Protein AF-A0A8E7ND12-F1 (afdb_monomer)

InterPro domains:
  IPR010489 Effector protein NleG [PF06416] (26-126)
  IPR038436 Effector protein NleG superfamily [G3DSA:3.30.40.80] (27-126)

Solvent-accessible surface area (backbone atoms only — not comparable to full-atom values): 7872 Å² total; per-residue (Å²): 133,85,82,86,83,82,87,83,91,78,91,74,93,74,81,82,80,80,82,84,81,69,81,73,89,44,76,74,65,46,44,57,57,48,48,62,71,27,39,44,77,54,55,89,82,78,55,101,64,63,68,79,72,43,36,6,86,84,79,72,40,68,35,61,45,24,27,40,30,32,55,36,83,86,48,57,40,38,43,39,31,31,44,68,64,51,44,51,40,54,75,72,67,51,52,34,90,81,60,64,41,78,76,49,70,86,23,59,37,42,68,92,48,48,42,78,37,80,91,74,76,40,36,25,56,120

Mean predicted aligned error: 11.16 Å

Organism: NCBI:txid46626

Foldseek 3Di:
DDDDDDDDDDDDDDDDDDPPPDDPPDQLVCQLVLLVVQKDADDVPPAPADLCQQQAPQVRHRARIWWWFALDLPHQFTGIHHSVRVSVCSVVQFARPRPRHRDGSSRTHHPVQWHQDPVVRTIGGD

Sequence (126 aa):
MPAPPASLTFSESQNARYHFNTQPANIRDLLPVRINFCSFQVEAGSFACSEEHLTCPITLDIPTNGVFVKVSSQSDICCLFDKEAFLNLVCQGLEHPLSREPICMGMIVRKSECFFNTERDKFTLK

Nearest PDB structures (foldseek):
  5vgc-assembly1_A  TM=9.736E-01  e=2.622E-13  Enterobacteria phage YYZ-2008
  5vgc-assembly1_B  TM=8.798E-01  e=1.347E-12  Enterobacteria phage YYZ-2008
  2kky-assembly1_A  TM=9.395E-01  e=1.516E-11  Escherichia coli O157:H7
  2kkx-assembly1_A  TM=9.189E-01  e=4.321E-11  Escherichia coli O157:H7

Secondary structure (DSSP, 8-state):
-PPP---------------------SHHHHHHHHHHHH-EE--TTSSSS-GGGG--TTTSS--SEEEEEESSSS-SEEEEEEHHHHHHHHHTTPPPTTT-PPP-GGGEE-GGGEEEETTTTEEEE-

Structure (mmCIF, N/CA/C/O backbone):
data_AF-A0A8E7ND12-F1
#
_entry.id   AF-A0A8E7ND12-F1
#
loop_
_atom_site.group_PDB
_atom_site.id
_atom_site.type_symbol
_atom_site.label_atom_id
_atom_site.label_alt_id
_atom_site.label_comp_id
_atom_site.label_asym_id
_atom_site.label_entity_id
_atom_site.label_seq_id
_atom_site.pdbx_PDB_ins_code
_atom_site.Cartn_x
_atom_site.Cartn_y
_atom_site.Cartn_z
_atom_site.occupancy
_atom_site.B_iso_or_equiv
_atom_site.auth_seq_id
_atom_site.auth_comp_id
_atom_site.auth_asym_id
_atom_site.auth_atom_id
_atom_site.pdbx_PDB_model_num
ATOM 1 N N . MET A 1 1 ? -27.976 49.734 44.064 1.00 44.94 1 MET A N 1
ATOM 2 C CA . MET A 1 1 ? -27.411 48.679 43.194 1.00 44.94 1 MET A CA 1
ATOM 3 C C . MET A 1 1 ? -27.593 49.133 41.754 1.00 44.94 1 MET A C 1
ATOM 5 O O . MET A 1 1 ? -28.681 49.609 41.448 1.00 44.94 1 MET A O 1
ATOM 9 N N . PRO A 1 2 ? -26.532 49.132 40.936 1.00 39.41 2 PRO A N 1
ATOM 10 C CA . PRO A 1 2 ? -26.525 49.785 39.631 1.00 39.41 2 PRO A CA 1
ATOM 11 C C . PRO A 1 2 ? -27.332 48.999 38.591 1.00 39.41 2 PRO A C 1
ATOM 13 O O . PRO A 1 2 ? -27.342 47.769 38.596 1.00 39.41 2 PRO A O 1
ATOM 16 N N . ALA A 1 3 ? -27.995 49.736 37.703 1.00 50.53 3 ALA A N 1
ATOM 17 C CA . ALA A 1 3 ? -28.593 49.212 36.482 1.00 50.53 3 ALA A CA 1
ATOM 18 C C . ALA A 1 3 ? -27.495 48.808 35.477 1.00 50.53 3 ALA A C 1
ATOM 20 O O . ALA A 1 3 ? -26.491 49.518 35.381 1.00 50.53 3 ALA A O 1
ATOM 21 N N . PRO A 1 4 ? -27.671 47.736 34.690 1.00 56.06 4 PRO A N 1
ATOM 22 C CA . PRO A 1 4 ? -26.866 47.522 33.496 1.00 56.06 4 PRO A CA 1
ATOM 23 C C . PRO A 1 4 ? -27.427 48.336 32.306 1.00 56.06 4 PRO A C 1
ATOM 25 O O . PRO A 1 4 ? -28.64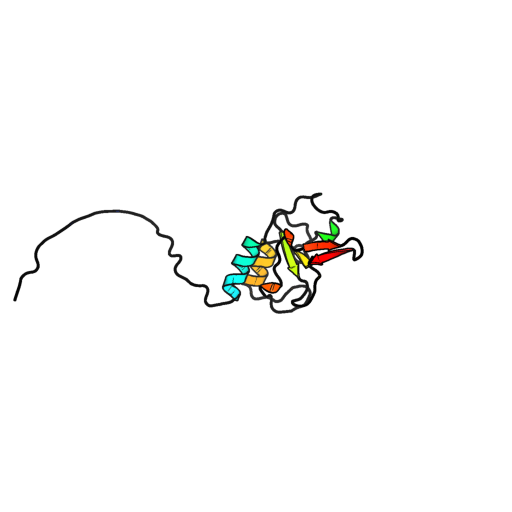1 48.324 32.079 1.00 56.06 4 PRO A O 1
ATOM 28 N N . PRO A 1 5 ? -26.573 49.058 31.556 1.00 44.25 5 PRO A N 1
ATOM 29 C CA . PRO A 1 5 ? -26.954 49.799 30.359 1.00 44.25 5 PRO A CA 1
ATOM 30 C C . PRO A 1 5 ? -26.934 48.934 29.083 1.00 44.25 5 PRO A C 1
ATOM 32 O O . PRO A 1 5 ? -26.570 47.761 29.086 1.00 44.25 5 PRO A O 1
ATOM 35 N N . ALA A 1 6 ? -27.393 49.572 28.009 1.00 42.41 6 ALA A N 1
ATOM 36 C CA . ALA A 1 6 ? -27.967 49.046 26.779 1.00 42.41 6 ALA A CA 1
ATOM 37 C C . ALA A 1 6 ? -27.026 48.348 25.770 1.00 42.41 6 ALA A C 1
ATOM 39 O O . ALA A 1 6 ? -25.853 48.682 25.650 1.00 42.41 6 ALA A O 1
ATOM 40 N N . SER A 1 7 ? -27.660 47.444 25.007 1.00 43.97 7 SER A N 1
ATOM 41 C CA . SER A 1 7 ? -27.585 47.178 23.557 1.00 43.97 7 SER A CA 1
ATOM 42 C C . SER A 1 7 ? -26.246 47.251 22.820 1.00 43.97 7 SER A C 1
ATOM 44 O O . SER A 1 7 ? -25.653 48.314 22.756 1.00 43.97 7 SER A O 1
ATOM 46 N N . LEU A 1 8 ? -25.932 46.203 22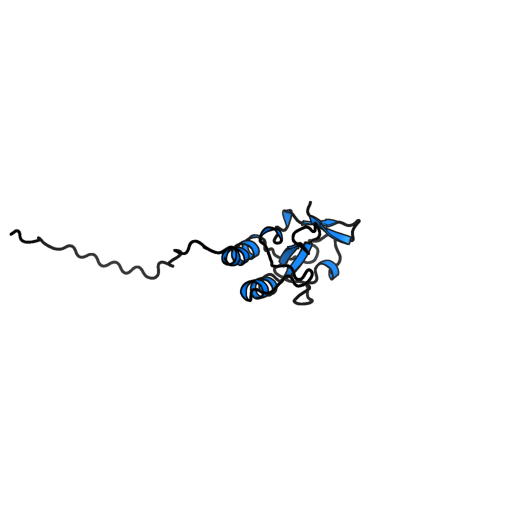.047 1.00 38.44 8 LEU A N 1
ATOM 47 C CA . LEU A 1 8 ? -25.555 46.331 20.631 1.00 38.44 8 LEU A CA 1
ATOM 48 C C . LEU A 1 8 ? -25.869 45.017 19.894 1.00 38.44 8 LEU A C 1
ATOM 50 O O . LEU A 1 8 ? -25.258 43.976 20.114 1.00 38.44 8 LEU A O 1
ATOM 54 N N . THR A 1 9 ? -26.871 45.088 19.025 1.00 43.81 9 THR A N 1
ATOM 55 C CA . THR A 1 9 ? -27.137 44.155 17.929 1.00 43.81 9 THR A CA 1
ATOM 56 C C . THR A 1 9 ? -25.927 44.056 17.002 1.00 43.81 9 THR A C 1
ATOM 58 O O . THR A 1 9 ? -25.471 45.083 16.501 1.00 43.81 9 THR A O 1
ATOM 61 N N . PHE A 1 10 ? -25.495 42.841 16.667 1.00 34.41 10 PHE A N 1
ATOM 62 C CA . PHE A 1 10 ? -24.948 42.577 15.339 1.00 34.41 10 PHE A CA 1
ATOM 63 C C . PHE A 1 10 ? -25.299 41.155 14.905 1.00 34.41 10 PHE A C 1
ATOM 65 O O . PHE A 1 10 ? -24.868 40.166 15.496 1.00 34.41 10 PHE A O 1
ATOM 72 N N . SER A 1 11 ? -26.149 41.082 13.889 1.00 49.12 11 SER A N 1
ATOM 73 C CA . SER A 1 11 ? -26.433 39.884 13.118 1.00 49.12 11 SER A CA 1
ATOM 74 C C . SER A 1 11 ? -25.208 39.573 12.265 1.00 49.12 11 SER A C 1
ATOM 76 O O . SER A 1 11 ? -24.870 40.377 11.406 1.00 49.12 11 SER A O 1
ATOM 78 N N . GLU A 1 12 ? -24.581 38.413 12.430 1.00 41.75 12 GLU A N 1
ATOM 79 C CA . GLU A 1 12 ? -23.740 37.863 11.366 1.00 41.75 12 GLU A CA 1
ATOM 80 C C . GLU A 1 12 ? -23.876 36.343 11.313 1.00 41.75 12 GLU A C 1
ATOM 82 O O . GLU A 1 12 ? -23.285 35.573 12.069 1.00 41.75 12 GLU A O 1
ATOM 87 N N . SER A 1 13 ? -24.734 35.931 10.389 1.00 50.78 13 SER A N 1
ATOM 88 C CA . SER A 1 13 ? -24.849 34.584 9.866 1.00 50.78 13 SER A CA 1
ATOM 89 C C . SER A 1 13 ? -23.528 34.196 9.199 1.00 50.78 13 SER A C 1
ATOM 91 O O . SER A 1 13 ? -23.300 34.545 8.044 1.00 50.78 13 SER A O 1
ATOM 93 N N . GLN A 1 14 ? -22.661 33.451 9.885 1.00 43.03 14 GLN A N 1
ATOM 94 C CA . GLN A 1 14 ? -21.578 32.722 9.223 1.00 43.03 14 GLN A CA 1
ATOM 95 C C . GLN A 1 14 ? -21.590 31.254 9.638 1.00 43.03 14 GLN A C 1
ATOM 97 O O . GLN A 1 14 ? -21.227 30.845 10.739 1.00 43.03 14 GLN A O 1
ATOM 102 N N . ASN A 1 15 ? -22.107 30.496 8.682 1.00 41.19 15 ASN A N 1
ATOM 103 C CA . ASN A 1 15 ? -22.310 29.068 8.634 1.00 41.19 15 ASN A CA 1
ATOM 104 C C . ASN A 1 15 ? -20.969 28.311 8.752 1.00 41.19 15 ASN A C 1
ATOM 106 O O . ASN A 1 15 ? -19.983 28.693 8.128 1.00 41.19 15 ASN A O 1
ATOM 110 N N . ALA A 1 16 ? -20.979 27.214 9.514 1.00 43.06 16 ALA A N 1
ATOM 111 C CA . ALA A 1 16 ? -20.025 26.101 9.469 1.00 43.06 16 ALA A CA 1
ATOM 112 C C . ALA A 1 16 ? -18.518 26.431 9.592 1.00 43.06 16 ALA A C 1
ATOM 114 O O . ALA A 1 16 ? -17.727 26.218 8.673 1.00 43.06 16 ALA A O 1
ATOM 115 N N . ARG A 1 17 ? -18.079 26.815 10.798 1.00 38.44 17 ARG A N 1
ATOM 116 C CA . ARG A 1 17 ? -16.696 26.547 11.221 1.00 38.44 17 ARG A CA 1
ATOM 117 C C . ARG A 1 17 ? -16.567 25.059 11.530 1.00 38.44 17 ARG A C 1
ATOM 119 O O . ARG A 1 17 ? -17.066 24.590 12.550 1.00 38.44 17 ARG A O 1
ATOM 126 N N . TYR A 1 18 ? -15.896 24.329 10.645 1.00 42.88 18 TYR A N 1
ATOM 127 C CA . TYR A 1 18 ? -15.361 23.005 10.936 1.00 42.88 18 TYR A CA 1
ATOM 128 C C . TYR A 1 18 ? -14.570 23.070 12.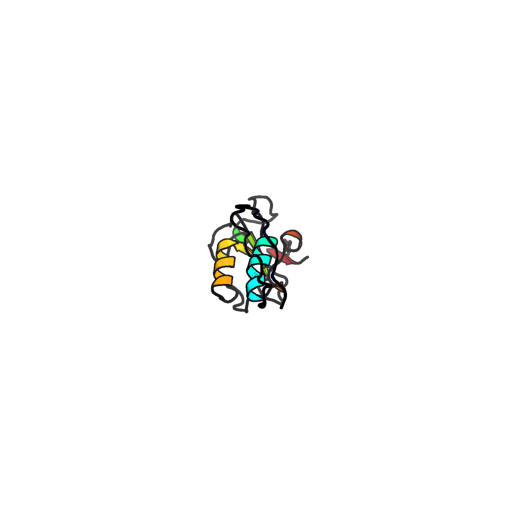249 1.00 42.88 18 TYR A C 1
ATOM 130 O O . TYR A 1 18 ? -13.515 23.699 12.327 1.00 42.88 18 TYR A O 1
ATOM 138 N N . HIS A 1 19 ? -15.116 22.456 13.296 1.00 40.47 19 HIS A N 1
ATOM 139 C CA . HIS A 1 19 ? -14.435 22.240 14.564 1.00 40.47 19 HIS A CA 1
ATOM 140 C C . HIS A 1 19 ? -13.292 21.235 14.343 1.00 40.47 19 HIS A C 1
ATOM 142 O O . HIS A 1 19 ? -13.463 20.035 14.528 1.00 40.47 19 HIS A O 1
ATOM 148 N N . PHE A 1 20 ? -12.107 21.719 13.970 1.00 46.75 20 PHE A N 1
ATOM 149 C CA . PHE A 1 20 ? -10.852 20.970 14.101 1.00 46.75 20 PHE A CA 1
ATOM 150 C C . PHE A 1 20 ? -10.216 21.265 15.465 1.00 46.75 20 PHE A C 1
ATOM 152 O O . PHE A 1 20 ? -9.110 21.782 15.560 1.00 46.75 20 PHE A O 1
ATOM 159 N N . ASN A 1 21 ? -10.926 20.925 16.540 1.00 45.62 21 ASN A N 1
ATOM 160 C CA . ASN A 1 21 ? -10.365 20.911 17.889 1.00 45.62 21 ASN A CA 1
ATOM 161 C C . ASN A 1 21 ? -10.390 19.479 18.417 1.00 45.62 21 ASN A C 1
ATOM 163 O O . ASN A 1 21 ? -11.181 19.136 19.286 1.00 45.62 21 ASN A O 1
ATOM 167 N N . THR A 1 22 ? -9.535 18.619 17.869 1.00 50.81 22 THR A N 1
ATOM 168 C CA . THR A 1 22 ? -9.119 17.395 18.562 1.00 50.81 22 THR A CA 1
ATOM 169 C C . THR A 1 22 ? -7.635 17.198 18.279 1.00 50.81 22 THR A C 1
ATOM 171 O O . THR A 1 22 ? -7.254 16.848 17.166 1.00 50.81 22 THR A O 1
ATOM 174 N N . GLN A 1 23 ? -6.774 17.483 19.260 1.00 51.34 23 GLN A N 1
ATOM 175 C CA . GLN A 1 23 ? -5.415 16.938 19.237 1.00 51.34 23 GLN A CA 1
ATOM 176 C C . GLN A 1 23 ? -5.550 15.408 19.193 1.00 51.34 23 GLN A C 1
ATOM 178 O O . GLN A 1 23 ? -6.250 14.872 20.056 1.00 51.34 23 GLN A O 1
ATOM 183 N N . PRO A 1 24 ? -4.924 14.694 18.240 1.00 49.81 24 PRO A N 1
ATOM 184 C CA . PRO A 1 24 ? -4.942 13.238 18.251 1.00 49.81 24 PRO A CA 1
ATOM 185 C C . PRO A 1 24 ? -4.184 12.765 19.495 1.00 49.81 24 PRO A C 1
ATOM 187 O O . PRO A 1 24 ? -2.959 12.852 19.569 1.00 49.81 24 PRO A O 1
ATOM 190 N N . ALA A 1 25 ? -4.928 12.333 20.511 1.00 55.00 25 ALA A N 1
ATOM 191 C CA . ALA A 1 25 ? -4.381 11.854 21.776 1.00 55.00 25 ALA A CA 1
ATOM 192 C C . ALA A 1 25 ? -3.818 10.424 21.656 1.00 55.00 25 ALA A C 1
ATOM 194 O O . ALA A 1 25 ? -3.179 9.940 22.590 1.00 55.00 25 ALA A O 1
ATOM 195 N N . ASN A 1 26 ? -4.030 9.743 20.519 1.00 63.09 26 ASN A N 1
ATOM 196 C CA . ASN A 1 26 ? -3.604 8.368 20.287 1.00 63.09 26 ASN A CA 1
ATOM 197 C C . ASN A 1 26 ? -2.777 8.223 18.995 1.00 63.09 26 ASN A C 1
ATOM 199 O O . ASN A 1 26 ? -3.121 8.769 17.950 1.00 63.09 26 ASN A O 1
ATOM 203 N N . ILE A 1 27 ? -1.704 7.423 19.043 1.00 65.06 27 ILE A N 1
ATOM 204 C CA . ILE A 1 27 ? -0.838 7.118 17.885 1.00 65.06 27 ILE A CA 1
ATOM 205 C C . ILE A 1 27 ? -1.653 6.534 16.717 1.00 65.06 27 ILE A C 1
ATOM 207 O O . ILE A 1 27 ? -1.314 6.764 15.555 1.00 65.06 27 ILE A O 1
ATOM 211 N N . ARG A 1 28 ? -2.753 5.824 17.009 1.00 67.69 28 ARG A N 1
ATOM 212 C CA . ARG A 1 28 ? -3.651 5.262 15.990 1.00 67.69 28 ARG A CA 1
ATOM 213 C C . ARG A 1 28 ? -4.366 6.323 15.156 1.00 67.69 28 ARG A C 1
ATOM 215 O O . ARG A 1 28 ? -4.553 6.097 13.967 1.00 67.69 28 ARG A O 1
ATOM 222 N N . ASP A 1 29 ? -4.654 7.492 15.722 1.00 77.69 29 ASP A N 1
ATOM 223 C CA . ASP A 1 29 ? -5.284 8.601 14.989 1.00 77.69 29 ASP A CA 1
ATOM 224 C C . ASP A 1 29 ? -4.305 9.273 14.012 1.00 77.69 29 ASP A C 1
ATOM 226 O O . ASP A 1 29 ? -4.706 9.949 13.064 1.00 77.69 29 ASP A O 1
ATOM 230 N N . LEU A 1 30 ? -2.999 9.071 14.216 1.00 89.00 30 LEU A N 1
ATOM 231 C CA . LEU A 1 30 ? -1.948 9.669 13.399 1.00 89.00 30 LEU A CA 1
ATOM 232 C C . LEU A 1 30 ? -1.539 8.787 12.207 1.00 89.00 30 LEU A C 1
ATOM 234 O O . LEU A 1 30 ? -1.014 9.303 11.216 1.00 89.00 30 LEU A O 1
ATOM 238 N N . LEU A 1 31 ? -1.807 7.477 12.259 1.00 91.31 31 LEU A N 1
ATOM 239 C CA . LEU A 1 31 ? -1.503 6.562 11.153 1.00 91.31 31 LEU A CA 1
ATOM 240 C C . LEU A 1 31 ? -2.250 6.943 9.860 1.00 91.31 31 LEU A C 1
ATOM 242 O O . LEU A 1 31 ? -1.581 7.064 8.833 1.00 91.31 31 LEU A O 1
ATOM 246 N N . PRO A 1 32 ? -3.571 7.230 9.864 1.00 92.56 32 PRO A N 1
ATOM 247 C CA . PRO A 1 32 ? -4.267 7.679 8.658 1.00 92.56 32 PRO A CA 1
ATOM 248 C C . PRO A 1 32 ? -3.696 8.976 8.080 1.00 92.56 32 PRO A C 1
ATOM 250 O O . PRO A 1 32 ? -3.558 9.116 6.864 1.00 92.56 32 PRO A O 1
ATOM 253 N N . VAL A 1 33 ? -3.314 9.924 8.943 1.00 92.75 33 VAL A N 1
ATOM 254 C CA . VAL A 1 33 ? -2.685 11.188 8.527 1.00 92.75 33 VAL A CA 1
ATOM 255 C C . VAL A 1 33 ? -1.354 10.912 7.830 1.00 92.75 33 VAL A C 1
ATOM 257 O O . VAL A 1 33 ? -1.082 11.460 6.762 1.00 92.75 33 VAL A O 1
ATOM 260 N N . ARG A 1 34 ? -0.539 10.015 8.393 1.00 94.00 34 ARG A N 1
ATOM 261 C CA . ARG A 1 34 ? 0.738 9.607 7.803 1.00 94.00 34 ARG A CA 1
ATOM 262 C C . ARG A 1 34 ? 0.569 8.890 6.476 1.00 94.00 34 ARG A C 1
ATOM 264 O O . ARG A 1 34 ? 1.320 9.190 5.557 1.00 94.00 34 ARG A O 1
ATOM 271 N N . ILE A 1 35 ? -0.395 7.978 6.367 1.00 94.62 35 ILE A N 1
ATOM 272 C CA . ILE A 1 35 ? -0.672 7.257 5.120 1.00 94.62 35 ILE A CA 1
ATOM 273 C C . ILE A 1 35 ? -1.060 8.247 4.028 1.00 94.62 35 ILE A C 1
ATOM 275 O O . ILE A 1 35 ? -0.454 8.231 2.963 1.00 94.62 35 ILE A O 1
ATOM 279 N N . ASN A 1 36 ? -1.985 9.168 4.310 1.00 93.88 36 ASN A N 1
ATOM 280 C CA . ASN A 1 36 ? -2.370 10.206 3.353 1.00 93.88 36 ASN A CA 1
ATOM 281 C C . ASN A 1 36 ? -1.168 11.054 2.916 1.00 93.88 36 ASN A C 1
ATOM 283 O O . ASN A 1 36 ? -0.982 11.305 1.730 1.00 93.88 36 ASN A O 1
ATOM 287 N N . PHE A 1 37 ? -0.314 11.442 3.859 1.00 93.56 37 PHE A N 1
ATOM 288 C CA . PHE A 1 37 ? 0.862 12.260 3.580 1.00 93.56 37 PHE A CA 1
ATOM 289 C C . PHE A 1 37 ? 1.993 11.526 2.835 1.00 93.56 37 PHE A C 1
ATOM 291 O O . PHE A 1 37 ? 2.770 12.156 2.119 1.00 93.56 37 PHE A O 1
ATOM 298 N N . CYS A 1 38 ? 2.111 10.209 3.016 1.00 95.19 38 CYS A N 1
ATOM 299 C CA . CYS A 1 38 ? 3.104 9.366 2.344 1.00 95.19 38 CYS A CA 1
ATOM 300 C C . CYS A 1 38 ? 2.585 8.729 1.048 1.00 95.19 38 CYS A C 1
ATOM 302 O O 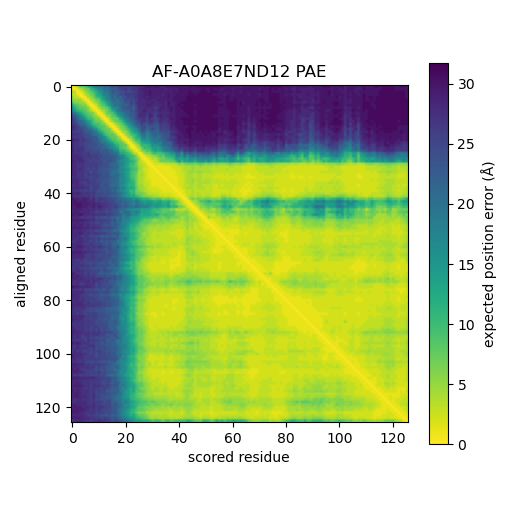. CYS A 1 38 ? 3.390 8.165 0.307 1.00 95.19 38 CYS A O 1
ATOM 304 N N . SER A 1 39 ? 1.278 8.804 0.783 1.00 95.19 39 SER A N 1
ATOM 305 C CA . SER A 1 39 ? 0.666 8.256 -0.425 1.00 95.19 39 SER A CA 1
ATOM 306 C C . SER A 1 39 ? 1.066 9.029 -1.682 1.00 95.19 39 SER A C 1
ATOM 308 O O . SER A 1 39 ? 1.394 10.216 -1.630 1.00 95.19 39 SER A O 1
ATOM 310 N N . PHE A 1 40 ? 1.065 8.341 -2.819 1.00 94.38 40 PHE A N 1
ATOM 311 C CA . PHE A 1 40 ? 1.450 8.894 -4.112 1.00 94.38 40 PHE A CA 1
ATOM 312 C C . PHE A 1 40 ? 0.741 8.158 -5.257 1.00 94.38 40 PHE A C 1
ATOM 314 O O . PHE A 1 40 ? 0.333 7.007 -5.102 1.00 94.38 40 PHE A O 1
ATOM 321 N N . GLN A 1 41 ? 0.635 8.802 -6.422 1.00 93.44 41 GLN A N 1
ATOM 322 C CA . GLN A 1 41 ? 0.131 8.148 -7.634 1.00 93.44 41 GLN A CA 1
ATOM 323 C C . GLN A 1 41 ? 1.172 7.186 -8.213 1.00 93.44 41 GLN A C 1
ATOM 325 O O . GLN A 1 41 ? 2.348 7.536 -8.385 1.00 93.44 41 GLN A O 1
ATOM 330 N N . VAL A 1 42 ? 0.732 5.962 -8.484 1.00 90.06 42 VAL A N 1
ATOM 331 C CA . VAL A 1 42 ? 1.539 4.899 -9.080 1.00 90.06 42 VAL A CA 1
ATOM 332 C C . VAL A 1 42 ? 1.346 4.975 -10.587 1.00 90.06 42 VAL A C 1
ATOM 334 O O . VAL A 1 42 ? 0.358 4.503 -11.137 1.00 90.06 42 VAL A O 1
ATOM 337 N N . GLU A 1 43 ? 2.303 5.601 -11.256 1.00 81.81 43 GLU A N 1
ATOM 338 C CA . GLU A 1 43 ? 2.326 5.674 -12.714 1.00 81.81 43 GLU A CA 1
ATOM 339 C C . GLU A 1 43 ? 3.011 4.421 -13.269 1.00 81.81 43 GLU A C 1
ATOM 341 O O . GLU A 1 43 ? 4.180 4.154 -12.954 1.00 81.81 43 GLU A O 1
ATOM 346 N N . ALA A 1 44 ? 2.298 3.659 -14.101 1.00 66.00 44 ALA A N 1
ATOM 347 C CA . ALA A 1 44 ? 2.870 2.523 -14.816 1.00 66.00 44 ALA A CA 1
ATOM 348 C C . ALA A 1 44 ? 4.075 2.999 -15.652 1.00 66.00 44 ALA A C 1
ATOM 350 O O . ALA A 1 44 ? 3.985 3.966 -16.407 1.00 66.00 44 ALA A O 1
ATOM 351 N N . GLY A 1 45 ? 5.237 2.367 -15.465 1.00 69.00 45 GLY A N 1
ATOM 352 C CA . GLY A 1 45 ? 6.494 2.762 -16.116 1.00 69.00 45 GLY A CA 1
ATOM 353 C C . GLY A 1 45 ? 7.312 3.849 -15.399 1.00 69.00 45 GLY A C 1
ATOM 354 O O . GLY A 1 45 ? 8.432 4.128 -15.818 1.00 69.00 45 GLY A O 1
ATOM 355 N N . SER A 1 46 ? 6.830 4.428 -14.289 1.00 75.81 46 SER A N 1
ATOM 356 C CA . SER A 1 46 ? 7.656 5.310 -13.437 1.00 75.81 46 SER A CA 1
ATOM 357 C C . SER A 1 46 ? 8.640 4.537 -12.549 1.00 75.81 46 SER A C 1
ATOM 359 O O . SER A 1 46 ? 9.489 5.156 -11.900 1.00 75.81 46 SER A O 1
ATOM 361 N N . PHE A 1 47 ? 8.511 3.214 -12.470 1.00 80.19 47 PHE A N 1
ATOM 362 C CA . PHE A 1 47 ? 9.354 2.348 -11.654 1.00 80.19 47 PHE A CA 1
ATOM 363 C C . PHE A 1 47 ? 10.287 1.526 -12.539 1.00 80.19 47 PHE A C 1
ATOM 365 O O . PHE A 1 47 ? 9.904 1.079 -13.613 1.00 80.19 47 PHE A O 1
ATOM 372 N N . ALA A 1 48 ? 11.512 1.303 -12.066 1.00 80.25 48 ALA A N 1
ATOM 373 C CA . ALA A 1 48 ? 12.522 0.503 -12.760 1.00 80.25 48 ALA A CA 1
ATOM 374 C C . ALA A 1 48 ? 12.316 -1.020 -12.588 1.00 80.25 48 ALA A C 1
ATOM 376 O O . ALA A 1 48 ? 13.277 -1.778 -12.688 1.00 80.25 48 ALA A O 1
ATOM 377 N N . CYS A 1 49 ? 11.097 -1.464 -12.268 1.00 83.44 49 CYS A N 1
ATOM 378 C CA . CYS A 1 49 ? 10.771 -2.850 -11.942 1.00 83.44 49 CYS A CA 1
ATOM 379 C C . CYS A 1 49 ? 9.533 -3.349 -12.691 1.00 83.44 49 CYS A C 1
ATOM 381 O O . CYS A 1 49 ? 8.729 -2.556 -13.185 1.00 83.44 49 CYS A O 1
ATOM 383 N N . SER A 1 50 ? 9.389 -4.674 -12.744 1.00 86.19 50 SER A N 1
ATOM 384 C CA . SER A 1 50 ? 8.205 -5.356 -13.265 1.00 86.19 50 SER A CA 1
ATOM 385 C C . SER A 1 50 ? 6.957 -5.055 -12.430 1.00 86.19 50 SER A C 1
ATOM 387 O O . SER A 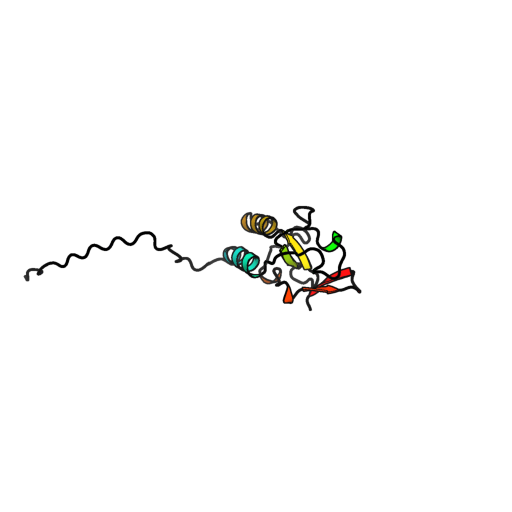1 50 ? 7.023 -4.835 -11.218 1.00 86.19 50 SER A O 1
ATOM 389 N N . GLU A 1 51 ? 5.797 -5.128 -13.077 1.00 85.44 51 GLU A N 1
ATOM 390 C CA . GLU A 1 51 ? 4.480 -4.906 -12.466 1.00 85.44 51 GLU A CA 1
ATOM 391 C C . GLU A 1 51 ? 4.179 -5.840 -11.280 1.00 85.44 51 GLU A C 1
ATOM 393 O O . GLU A 1 51 ? 3.499 -5.451 -10.328 1.00 85.44 51 GLU A O 1
ATOM 398 N N . GLU A 1 52 ? 4.761 -7.041 -11.269 1.00 86.38 52 GLU A N 1
ATOM 399 C CA . GLU A 1 52 ? 4.640 -7.997 -10.161 1.00 86.38 52 GLU A CA 1
ATOM 400 C C . GLU A 1 52 ? 5.129 -7.424 -8.818 1.00 86.38 52 GLU A C 1
ATOM 402 O O . GLU A 1 52 ? 4.540 -7.700 -7.773 1.00 86.38 52 GLU A O 1
ATOM 407 N N . HIS A 1 53 ? 6.140 -6.546 -8.826 1.00 87.44 53 HIS A N 1
ATOM 408 C CA . HIS A 1 53 ? 6.647 -5.899 -7.610 1.00 87.44 53 HIS A CA 1
ATOM 409 C C . HIS A 1 53 ? 5.787 -4.713 -7.155 1.00 87.44 53 HIS A C 1
ATOM 411 O O . HIS A 1 53 ? 5.956 -4.224 -6.035 1.00 87.44 53 HIS A O 1
ATOM 417 N N . LEU A 1 54 ? 4.889 -4.235 -8.019 1.00 90.31 54 LEU A N 1
ATOM 418 C CA . LEU A 1 54 ? 3.944 -3.152 -7.743 1.00 90.31 54 LEU A CA 1
ATOM 419 C C . LEU A 1 54 ? 2.568 -3.680 -7.313 1.00 90.31 54 LEU A C 1
ATOM 421 O O . LEU A 1 54 ? 1.685 -2.894 -6.974 1.00 90.31 54 LEU A O 1
ATOM 425 N N . THR A 1 55 ? 2.377 -4.998 -7.305 1.00 92.56 55 THR A N 1
ATOM 426 C CA . THR A 1 55 ? 1.104 -5.612 -6.927 1.00 92.56 55 THR A CA 1
ATOM 427 C C . THR A 1 55 ? 0.870 -5.461 -5.425 1.00 92.56 55 THR A C 1
ATOM 429 O O . THR A 1 55 ? 1.686 -5.884 -4.601 1.00 92.56 55 THR A O 1
ATOM 432 N N . CYS A 1 56 ? -0.262 -4.867 -5.048 1.00 94.06 56 CYS A N 1
ATOM 433 C CA . CYS A 1 56 ? -0.633 -4.723 -3.649 1.00 94.06 56 CYS A CA 1
ATOM 434 C C . CYS A 1 56 ? -1.009 -6.090 -3.044 1.00 94.06 56 CYS A C 1
ATOM 436 O O . CYS A 1 56 ? -1.905 -6.756 -3.559 1.00 94.06 56 CYS A O 1
ATOM 438 N N . PRO A 1 57 ? -0.439 -6.487 -1.889 1.00 92.94 57 PRO A N 1
ATOM 439 C CA . PRO A 1 57 ? -0.767 -7.765 -1.248 1.00 92.94 57 PRO A CA 1
ATOM 440 C C . PRO A 1 57 ? -2.210 -7.894 -0.734 1.00 92.94 57 PRO A C 1
ATOM 442 O O . PRO A 1 57 ? -2.636 -8.998 -0.410 1.00 92.94 57 PRO A O 1
ATOM 445 N N . ILE A 1 58 ? -2.941 -6.781 -0.591 1.00 93.19 58 ILE A N 1
ATOM 446 C CA . ILE A 1 58 ? -4.322 -6.771 -0.081 1.00 93.19 58 ILE A CA 1
ATOM 447 C C . ILE A 1 58 ? -5.320 -6.884 -1.235 1.00 93.19 58 ILE A C 1
ATOM 449 O O . ILE A 1 58 ? -6.216 -7.719 -1.187 1.00 93.19 58 ILE A O 1
ATOM 453 N N . THR A 1 59 ? -5.181 -6.037 -2.258 1.00 93.31 59 THR A N 1
ATOM 454 C CA . THR A 1 59 ? -6.107 -5.997 -3.401 1.00 93.31 59 THR A CA 1
ATOM 455 C C . THR A 1 59 ? -5.727 -6.974 -4.509 1.00 93.31 59 THR A C 1
ATOM 457 O O . THR A 1 59 ? -6.572 -7.279 -5.342 1.00 93.31 59 THR A O 1
ATOM 460 N N . LEU A 1 60 ? -4.487 -7.480 -4.498 1.00 93.06 60 LEU A N 1
ATOM 461 C CA . LEU A 1 60 ? -3.901 -8.336 -5.535 1.00 93.06 60 LEU A CA 1
ATOM 462 C C . LEU A 1 60 ? -3.858 -7.670 -6.921 1.00 93.06 60 LEU A C 1
ATOM 464 O O . LEU A 1 60 ? -3.849 -8.357 -7.937 1.00 93.06 60 LEU A O 1
ATOM 468 N N . ASP A 1 61 ? -3.807 -6.338 -6.946 1.00 92.81 61 ASP A N 1
ATOM 469 C CA . ASP A 1 61 ? -3.765 -5.511 -8.155 1.00 92.81 61 ASP A CA 1
ATOM 470 C C . ASP A 1 61 ? -2.771 -4.349 -7.965 1.00 92.81 61 ASP A C 1
ATOM 472 O O . ASP A 1 61 ? -2.354 -4.056 -6.836 1.00 92.81 61 ASP A O 1
ATOM 476 N N . ILE A 1 62 ? -2.378 -3.685 -9.051 1.00 91.75 62 ILE A N 1
ATOM 477 C CA . ILE A 1 62 ? -1.514 -2.504 -9.030 1.00 91.75 62 ILE A CA 1
ATOM 478 C C . ILE A 1 62 ? -2.369 -1.296 -8.618 1.00 91.75 62 ILE A C 1
ATOM 480 O O . ILE A 1 62 ? -3.276 -0.894 -9.351 1.00 91.75 62 ILE A O 1
ATOM 484 N N . PRO A 1 63 ? -2.113 -0.682 -7.452 1.00 93.69 63 PRO A N 1
ATOM 485 C CA . PRO A 1 63 ? -2.956 0.402 -6.969 1.00 93.69 63 PRO A CA 1
ATOM 486 C C . PRO A 1 63 ? -2.720 1.683 -7.765 1.00 93.69 63 PRO A C 1
ATOM 488 O O . PRO A 1 63 ? -1.577 2.022 -8.034 1.00 93.69 63 PRO A O 1
ATOM 491 N N . THR A 1 64 ? -3.764 2.466 -8.054 1.00 92.69 64 THR A N 1
ATOM 492 C CA . THR A 1 64 ? -3.599 3.810 -8.649 1.00 92.69 64 THR A CA 1
ATOM 493 C C . THR A 1 64 ? -2.971 4.794 -7.658 1.00 92.69 64 THR A C 1
ATOM 495 O O . THR A 1 64 ? -2.119 5.602 -8.023 1.00 92.69 64 THR A O 1
ATOM 498 N N . ASN A 1 65 ? -3.378 4.727 -6.385 1.00 95.00 65 ASN A N 1
ATOM 499 C CA . ASN A 1 65 ? -2.786 5.497 -5.292 1.00 95.00 65 ASN A CA 1
ATOM 500 C C . ASN A 1 65 ? -2.150 4.537 -4.294 1.00 95.00 65 ASN A C 1
ATOM 502 O O . ASN A 1 65 ? -2.840 3.813 -3.577 1.00 95.00 65 ASN A O 1
ATOM 506 N N . GLY A 1 66 ? -0.825 4.553 -4.251 1.00 95.12 66 GLY A N 1
ATOM 507 C CA . GLY A 1 66 ? -0.034 3.641 -3.451 1.00 95.12 66 GLY A CA 1
ATOM 508 C C . GLY A 1 66 ? 0.583 4.308 -2.229 1.00 95.12 66 GLY A C 1
ATOM 509 O O . GLY A 1 66 ? 0.793 5.521 -2.185 1.00 95.12 66 GLY A O 1
ATOM 510 N N . VAL A 1 67 ? 0.918 3.497 -1.233 1.00 96.44 67 VAL A N 1
ATOM 511 C CA . VAL A 1 67 ? 1.767 3.870 -0.101 1.00 96.44 67 VAL A CA 1
ATOM 512 C C . VAL A 1 67 ? 2.818 2.785 0.112 1.00 96.44 67 VAL A C 1
ATOM 514 O O . VAL A 1 67 ? 2.509 1.595 0.058 1.00 96.44 67 VAL A O 1
ATOM 517 N N . PHE A 1 68 ? 4.070 3.186 0.344 1.00 96.00 68 PHE A N 1
ATOM 518 C CA . PHE A 1 68 ? 5.116 2.235 0.709 1.00 96.00 68 PHE A CA 1
ATOM 519 C C . PHE A 1 68 ? 5.086 1.963 2.207 1.00 96.00 68 PHE A C 1
ATOM 521 O O . PHE A 1 68 ? 5.092 2.882 3.033 1.00 96.00 68 PHE A O 1
ATOM 528 N N . VAL A 1 69 ? 5.084 0.678 2.549 1.00 95.81 69 VAL A N 1
ATOM 529 C CA . VAL A 1 69 ? 5.071 0.208 3.931 1.00 95.81 69 VAL A CA 1
ATOM 530 C C . VAL A 1 69 ? 6.160 -0.838 4.115 1.00 95.81 69 VAL A C 1
ATOM 532 O O . VAL A 1 69 ? 6.278 -1.768 3.319 1.00 95.81 69 VAL A O 1
ATOM 535 N N . LYS A 1 70 ? 6.973 -0.688 5.159 1.00 96.00 70 LYS A N 1
ATOM 536 C CA . LYS A 1 70 ? 7.989 -1.665 5.551 1.00 96.00 70 LYS A CA 1
ATOM 537 C C . LYS A 1 70 ? 7.322 -2.986 5.921 1.00 96.00 70 LYS A C 1
ATOM 539 O O . LYS A 1 70 ? 6.332 -2.982 6.643 1.00 96.00 70 LYS A O 1
ATOM 544 N N . VAL A 1 71 ? 7.908 -4.109 5.507 1.00 93.44 71 VAL A N 1
ATOM 545 C CA . VAL A 1 71 ? 7.374 -5.454 5.799 1.00 93.44 71 VAL A CA 1
ATOM 546 C C . VAL A 1 71 ? 7.262 -5.701 7.307 1.00 93.44 71 VAL A C 1
ATOM 548 O O . VAL A 1 71 ? 6.330 -6.361 7.765 1.00 93.44 71 VAL A O 1
ATOM 551 N N . SER A 1 72 ? 8.204 -5.161 8.079 1.00 92.38 72 SER A N 1
ATOM 552 C CA . SER A 1 72 ? 8.195 -5.153 9.540 1.00 92.38 72 SER A CA 1
ATOM 553 C C . SER A 1 72 ? 8.847 -3.878 10.068 1.00 92.38 72 SER A C 1
ATOM 555 O O . SER A 1 72 ? 9.484 -3.124 9.325 1.00 92.38 72 SER A O 1
ATOM 557 N N . SER A 1 73 ? 8.725 -3.639 11.372 1.00 89.12 73 SER A N 1
ATOM 558 C CA . SER A 1 73 ? 9.302 -2.460 12.029 1.00 89.12 73 SER A CA 1
ATOM 559 C C . SER A 1 73 ? 10.823 -2.350 11.834 1.00 89.12 73 SER A C 1
ATOM 561 O O . SER A 1 73 ? 11.338 -1.248 11.623 1.00 89.12 73 SER A O 1
ATOM 563 N N . GLN A 1 74 ? 11.521 -3.490 11.835 1.00 89.00 74 GLN A N 1
ATOM 564 C CA . GLN A 1 74 ? 12.981 -3.598 11.723 1.00 89.00 74 GLN A CA 1
ATOM 565 C C . GLN A 1 74 ? 13.479 -3.912 10.306 1.00 89.00 74 GLN A C 1
ATOM 567 O O . GLN A 1 74 ? 14.672 -3.791 10.047 1.00 89.00 74 GLN A O 1
ATOM 572 N N . SER A 1 75 ? 12.602 -4.314 9.382 1.00 91.50 75 SER A N 1
ATOM 573 C CA . SER A 1 75 ? 13.015 -4.637 8.012 1.00 91.50 75 SER A CA 1
ATOM 574 C C . SER A 1 75 ? 13.378 -3.377 7.240 1.00 91.50 75 SER A C 1
ATOM 576 O O . SER A 1 75 ? 12.770 -2.340 7.431 1.00 91.50 75 SER A O 1
ATOM 578 N N . ASP A 1 76 ? 14.331 -3.448 6.330 1.00 93.88 76 ASP A N 1
ATOM 579 C CA . ASP A 1 76 ? 14.597 -2.393 5.355 1.00 93.88 76 ASP A CA 1
ATOM 580 C C . ASP A 1 76 ? 13.790 -2.576 4.060 1.00 93.88 76 ASP A C 1
ATOM 582 O O . ASP A 1 76 ? 13.808 -1.707 3.196 1.00 93.88 76 ASP A O 1
ATOM 586 N N . ILE A 1 77 ? 13.067 -3.690 3.924 1.00 94.06 77 ILE A N 1
ATOM 587 C CA . ILE A 1 77 ? 12.249 -4.014 2.758 1.00 94.06 77 ILE A CA 1
ATOM 588 C C . ILE A 1 77 ? 10.898 -3.325 2.895 1.00 94.06 77 ILE A C 1
ATOM 590 O O . ILE A 1 77 ? 10.263 -3.386 3.951 1.00 94.06 77 ILE A O 1
ATOM 594 N N . CYS A 1 78 ? 10.427 -2.718 1.814 1.00 94.38 78 CYS A N 1
ATOM 595 C CA . CYS A 1 78 ? 9.089 -2.152 1.724 1.00 94.38 78 CYS A CA 1
ATOM 596 C C . CYS A 1 78 ? 8.262 -2.855 0.649 1.00 94.38 78 CYS A C 1
ATOM 598 O O . CYS A 1 78 ? 8.789 -3.446 -0.289 1.00 94.38 78 CYS A O 1
ATOM 600 N N . CYS A 1 79 ? 6.947 -2.763 0.787 1.00 94.31 79 CYS A N 1
ATOM 601 C CA . CYS A 1 79 ? 5.976 -3.223 -0.190 1.00 94.31 79 CYS A CA 1
ATOM 602 C C . CYS A 1 79 ? 5.012 -2.087 -0.521 1.00 94.31 79 CYS A C 1
ATOM 604 O O . CYS A 1 79 ? 4.751 -1.212 0.312 1.00 94.31 79 CYS A O 1
ATOM 606 N N . LEU A 1 80 ? 4.499 -2.107 -1.747 1.00 95.06 80 LEU A N 1
ATOM 607 C CA . LEU A 1 80 ? 3.480 -1.174 -2.191 1.00 95.06 80 LEU A CA 1
ATOM 608 C C . LEU A 1 80 ? 2.107 -1.674 -1.744 1.00 95.06 80 LEU A C 1
ATOM 610 O O . LEU A 1 80 ? 1.753 -2.829 -1.970 1.00 95.06 80 LEU A O 1
ATOM 614 N N . PHE A 1 81 ? 1.331 -0.801 -1.115 1.00 95.94 81 PHE A N 1
ATOM 615 C CA . PHE A 1 81 ? -0.053 -1.075 -0.758 1.00 95.94 81 PHE A CA 1
ATOM 616 C C . PHE A 1 81 ? -0.987 -0.060 -1.393 1.00 95.94 81 PHE A C 1
ATOM 618 O O . PHE A 1 81 ? -0.628 1.109 -1.522 1.00 95.94 81 PHE A O 1
ATOM 625 N N . ASP A 1 82 ? -2.197 -0.498 -1.735 1.00 96.50 82 ASP A N 1
ATOM 626 C CA . ASP A 1 82 ? -3.289 0.411 -2.045 1.00 96.50 82 ASP A CA 1
ATOM 627 C C . ASP A 1 82 ? -3.599 1.273 -0.820 1.00 96.50 82 ASP A C 1
ATOM 629 O O . ASP A 1 82 ? -3.771 0.768 0.296 1.00 96.50 82 ASP A O 1
ATOM 633 N N . LYS A 1 83 ? -3.645 2.586 -1.036 1.00 95.62 83 LYS A N 1
ATOM 634 C CA . LYS A 1 83 ? -3.874 3.573 0.016 1.00 95.62 83 LYS A CA 1
ATOM 635 C C . LYS A 1 83 ? -5.173 3.297 0.774 1.00 95.62 83 LYS A C 1
ATOM 637 O O . LYS A 1 83 ? -5.161 3.301 2.003 1.00 95.62 83 LYS A O 1
ATOM 642 N N . GLU A 1 84 ? -6.280 3.088 0.067 1.00 95.62 84 GLU A N 1
ATOM 643 C CA . GLU A 1 84 ? -7.605 2.953 0.676 1.00 95.62 84 GLU A CA 1
ATOM 644 C C . GLU A 1 84 ? -7.744 1.599 1.379 1.00 95.62 84 GLU A C 1
ATOM 646 O O . GLU A 1 84 ? -8.229 1.529 2.511 1.00 95.62 84 GLU A O 1
ATOM 651 N N . ALA A 1 85 ? -7.230 0.528 0.770 1.00 95.44 85 ALA A N 1
ATOM 652 C CA . ALA A 1 85 ? -7.217 -0.795 1.384 1.00 95.44 85 ALA A CA 1
ATOM 653 C C . ALA A 1 85 ? -6.380 -0.819 2.674 1.00 95.44 85 ALA A C 1
ATOM 655 O O . ALA A 1 85 ? -6.816 -1.361 3.694 1.00 95.44 85 ALA A O 1
ATOM 656 N N . PHE A 1 86 ? -5.199 -0.193 2.660 1.00 95.44 86 PHE A N 1
ATOM 657 C CA . PHE A 1 86 ? -4.332 -0.120 3.835 1.00 95.44 86 PHE A CA 1
ATOM 658 C C . PHE A 1 86 ? -4.898 0.803 4.922 1.00 95.44 86 PHE A C 1
ATOM 660 O O . PHE A 1 86 ? -4.840 0.465 6.104 1.00 95.44 86 PHE A O 1
ATOM 667 N N . LEU A 1 87 ? -5.506 1.934 4.546 1.00 94.19 87 LEU A N 1
ATOM 668 C CA . LEU A 1 87 ? -6.233 2.799 5.482 1.00 94.19 87 LEU A CA 1
ATOM 669 C C . LEU A 1 87 ? -7.350 2.038 6.190 1.00 94.19 87 LEU A C 1
ATOM 671 O O . LEU A 1 87 ? -7.443 2.094 7.413 1.00 94.19 87 LEU A O 1
ATOM 675 N N . ASN A 1 88 ? -8.170 1.301 5.440 1.00 94.00 88 ASN A N 1
ATOM 676 C CA . ASN A 1 88 ? -9.261 0.515 6.004 1.00 94.00 88 ASN A CA 1
ATOM 677 C C . ASN A 1 88 ? -8.745 -0.530 7.010 1.00 94.00 88 ASN A C 1
ATOM 679 O O . ASN A 1 88 ? -9.300 -0.671 8.099 1.00 94.00 88 ASN A O 1
ATOM 683 N N . LEU A 1 89 ? -7.636 -1.202 6.684 1.00 93.56 89 LEU A N 1
ATOM 684 C CA . LEU A 1 89 ? -6.970 -2.160 7.568 1.00 93.56 89 LEU A CA 1
ATOM 685 C C . LEU A 1 89 ? -6.524 -1.497 8.885 1.0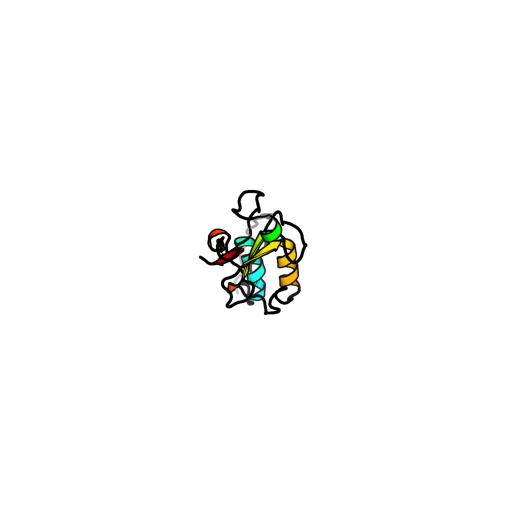0 93.56 89 LEU A C 1
ATOM 687 O O . LEU A 1 89 ? -6.801 -2.018 9.969 1.00 93.56 89 LEU A O 1
ATOM 691 N N . VAL A 1 90 ? -5.895 -0.321 8.808 1.00 92.06 90 VAL A N 1
ATOM 692 C CA . VAL A 1 90 ? -5.462 0.447 9.988 1.00 92.06 90 VAL A CA 1
ATOM 693 C C . VAL A 1 90 ? -6.649 0.937 10.819 1.00 92.06 90 VAL A C 1
ATOM 695 O O . VAL A 1 90 ? -6.615 0.830 12.045 1.0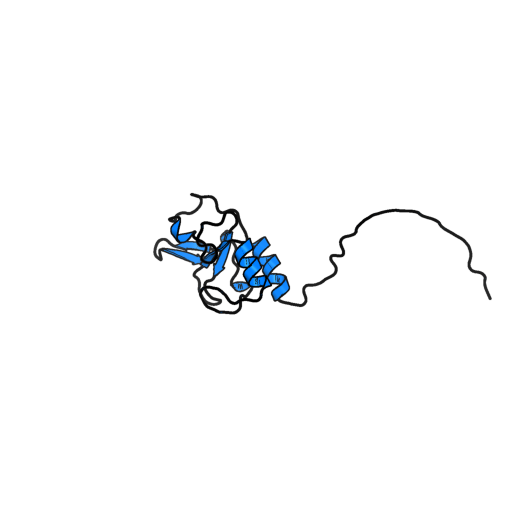0 92.06 90 VAL A O 1
ATOM 698 N N . CYS A 1 91 ? -7.713 1.427 10.179 1.00 89.88 91 CYS A N 1
ATOM 699 C CA . CYS A 1 91 ? -8.932 1.881 10.854 1.00 89.88 91 CYS A CA 1
ATOM 700 C C . CYS A 1 91 ? -9.646 0.744 11.598 1.00 89.88 91 CYS A C 1
ATOM 702 O O . CYS A 1 91 ? -10.183 0.961 12.681 1.00 89.88 91 CYS A O 1
ATOM 704 N N . GLN A 1 92 ? -9.609 -0.476 11.059 1.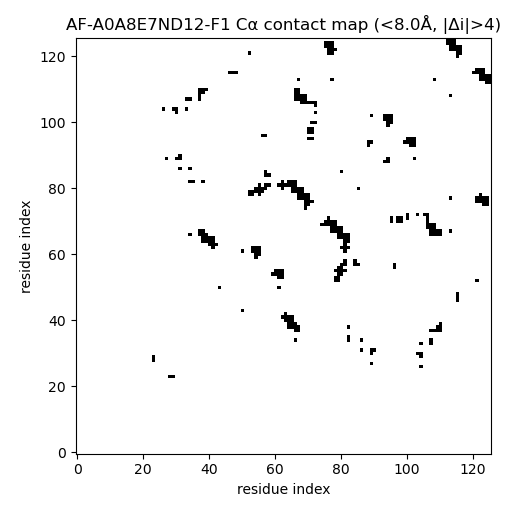00 90.62 92 GLN A N 1
ATOM 705 C CA . GLN A 1 92 ? -10.118 -1.676 11.732 1.00 90.62 92 GLN A CA 1
ATOM 706 C C . GLN A 1 92 ? -9.189 -2.176 12.851 1.00 90.62 92 GLN A C 1
ATOM 708 O O . GLN A 1 92 ? -9.541 -3.096 13.587 1.00 90.62 92 GLN A O 1
ATOM 713 N N . GLY A 1 93 ? -8.006 -1.573 13.008 1.00 88.69 93 GLY A N 1
ATOM 714 C CA . GLY A 1 93 ? -7.036 -1.937 14.034 1.00 88.69 93 GLY A CA 1
ATOM 715 C C . GLY A 1 93 ? -6.364 -3.288 13.796 1.00 88.69 93 GLY A C 1
ATOM 716 O O . GLY A 1 93 ? -5.869 -3.868 14.765 1.00 88.69 93 GLY A O 1
ATOM 717 N N . LEU A 1 94 ? -6.360 -3.763 12.546 1.00 91.75 94 LEU A N 1
ATOM 718 C CA . LEU A 1 94 ? -5.752 -5.025 12.135 1.00 91.75 94 LEU A CA 1
ATOM 719 C C . LEU A 1 94 ? -4.219 -4.930 12.091 1.00 91.75 94 LEU A C 1
ATOM 721 O O . LEU A 1 94 ? -3.627 -3.848 12.051 1.00 91.75 94 LEU A O 1
ATOM 725 N N . GLU A 1 95 ? -3.579 -6.094 12.112 1.00 93.56 95 GLU A N 1
ATOM 726 C CA . GLU A 1 95 ? -2.125 -6.237 12.058 1.00 93.56 95 GLU A CA 1
ATOM 727 C C . GLU A 1 95 ? -1.596 -6.168 10.623 1.00 93.56 95 GLU A C 1
ATOM 729 O O . GLU A 1 95 ? -2.327 -6.350 9.647 1.00 93.56 95 GLU A O 1
ATOM 734 N N . HIS A 1 96 ? -0.293 -5.926 10.491 1.00 93.06 96 HIS A N 1
ATOM 735 C CA . HIS A 1 96 ? 0.370 -5.869 9.198 1.00 93.06 96 HIS A CA 1
ATOM 736 C C . HIS A 1 96 ? 0.183 -7.196 8.427 1.00 93.06 96 HIS A C 1
ATOM 738 O O . HIS A 1 96 ? 0.514 -8.257 8.958 1.00 93.06 96 HIS A O 1
ATOM 744 N N . PRO A 1 97 ? -0.261 -7.177 7.156 1.00 90.75 97 PRO A N 1
ATOM 745 C CA . PRO A 1 97 ? -0.677 -8.390 6.439 1.00 90.75 97 PRO A CA 1
ATOM 746 C C . PRO A 1 97 ? 0.452 -9.411 6.223 1.00 90.75 97 PRO A C 1
ATOM 748 O O . PRO A 1 97 ? 0.192 -10.607 6.145 1.00 90.75 97 PRO A O 1
ATOM 751 N N . LEU A 1 98 ? 1.706 -8.948 6.146 1.00 91.06 98 LEU A N 1
ATOM 752 C CA . LEU A 1 98 ? 2.880 -9.813 5.958 1.00 91.06 98 LEU A CA 1
ATOM 753 C C . LEU A 1 98 ? 3.515 -10.281 7.279 1.00 91.06 98 LEU A C 1
ATOM 755 O O . LEU A 1 98 ? 3.676 -11.477 7.491 1.00 91.06 98 LEU A O 1
ATOM 759 N N . SER A 1 99 ? 3.889 -9.357 8.169 1.00 93.56 99 SER A N 1
ATOM 760 C CA . SER A 1 99 ? 4.587 -9.672 9.424 1.00 93.56 99 SER A CA 1
ATOM 761 C C . SER A 1 99 ? 3.678 -10.018 10.599 1.00 93.56 99 SER A C 1
ATOM 763 O O . SER A 1 99 ? 4.173 -10.552 11.586 1.00 93.56 99 SER A O 1
ATOM 765 N N . ARG A 1 100 ? 2.374 -9.713 10.519 1.00 92.62 100 ARG A N 1
ATOM 766 C CA . ARG A 1 100 ? 1.429 -9.776 11.649 1.00 92.62 100 ARG A CA 1
ATOM 767 C C . ARG A 1 100 ? 1.852 -8.921 12.851 1.00 92.62 100 ARG A C 1
ATOM 769 O O . ARG A 1 100 ? 1.438 -9.163 13.974 1.00 92.62 100 ARG A O 1
ATOM 776 N N . GLU A 1 101 ? 2.684 -7.905 12.623 1.00 92.38 101 GLU A N 1
ATOM 777 C CA . GLU A 1 101 ? 3.064 -6.934 13.650 1.00 92.38 101 GLU A CA 1
ATOM 778 C C . GLU A 1 101 ? 2.023 -5.806 13.763 1.00 92.38 101 GLU A C 1
ATOM 780 O O . GLU A 1 101 ? 1.360 -5.466 12.774 1.00 92.38 101 GLU A O 1
ATOM 785 N N . PRO A 1 102 ? 1.904 -5.152 14.935 1.00 91.62 102 PRO A N 1
ATOM 786 C CA . PRO A 1 102 ? 1.118 -3.934 15.056 1.00 91.62 102 PRO A CA 1
ATOM 787 C C . PRO A 1 102 ? 1.688 -2.841 14.148 1.00 91.62 102 PRO A C 1
ATOM 789 O O . PRO A 1 102 ? 2.874 -2.504 14.205 1.00 91.62 102 PRO A O 1
ATOM 792 N N . ILE A 1 103 ? 0.824 -2.252 13.324 1.00 92.38 103 ILE A N 1
ATOM 793 C CA . ILE A 1 103 ? 1.231 -1.215 12.377 1.00 92.38 103 ILE A CA 1
ATOM 794 C C . ILE A 1 103 ? 1.660 0.034 13.139 1.00 92.38 103 ILE A C 1
ATOM 796 O O . ILE A 1 103 ? 0.904 0.604 13.927 1.00 92.38 103 ILE A O 1
ATOM 800 N N . CYS A 1 104 ? 2.889 0.464 12.876 1.00 90.69 104 CYS A N 1
ATOM 801 C CA . CYS A 1 104 ? 3.504 1.615 13.519 1.00 90.69 104 CYS A CA 1
ATOM 802 C C . CYS A 1 104 ? 3.865 2.687 12.490 1.00 90.69 104 CYS A C 1
ATOM 804 O O . CYS A 1 104 ? 4.140 2.401 11.328 1.00 90.69 104 CYS A O 1
ATOM 806 N N . MET A 1 105 ? 3.969 3.935 12.950 1.00 90.88 105 MET A N 1
ATOM 807 C CA . MET A 1 105 ? 4.307 5.091 12.112 1.00 90.88 105 MET A CA 1
ATOM 808 C C . MET A 1 105 ? 5.614 4.905 11.328 1.00 90.88 105 MET A C 1
ATOM 810 O O . MET A 1 105 ? 5.713 5.315 10.175 1.00 90.88 105 MET A O 1
ATOM 814 N N . GLY A 1 106 ? 6.608 4.265 11.953 1.00 90.56 106 GLY A N 1
ATOM 815 C CA . GLY A 1 106 ? 7.909 3.989 11.344 1.00 90.56 106 GLY A CA 1
ATOM 816 C C . GLY A 1 106 ? 7.870 2.964 10.210 1.00 90.56 106 GLY A C 1
ATOM 817 O O . GLY A 1 106 ? 8.842 2.871 9.473 1.00 90.56 106 GLY A O 1
ATOM 818 N N . MET A 1 107 ? 6.770 2.217 10.053 1.00 94.25 107 MET A N 1
ATOM 819 C CA . MET A 1 107 ? 6.565 1.333 8.904 1.00 94.25 107 MET A CA 1
ATOM 820 C C . MET A 1 107 ? 6.129 2.105 7.656 1.00 94.25 107 MET A C 1
ATOM 822 O O . MET A 1 107 ? 6.386 1.641 6.557 1.00 94.25 107 MET A O 1
ATOM 826 N N . ILE A 1 108 ? 5.495 3.275 7.790 1.00 95.12 108 ILE A N 1
ATOM 827 C CA . ILE A 1 108 ? 4.960 4.037 6.653 1.00 95.12 108 ILE A CA 1
ATOM 828 C C . ILE A 1 108 ? 6.014 5.028 6.154 1.00 95.12 108 ILE A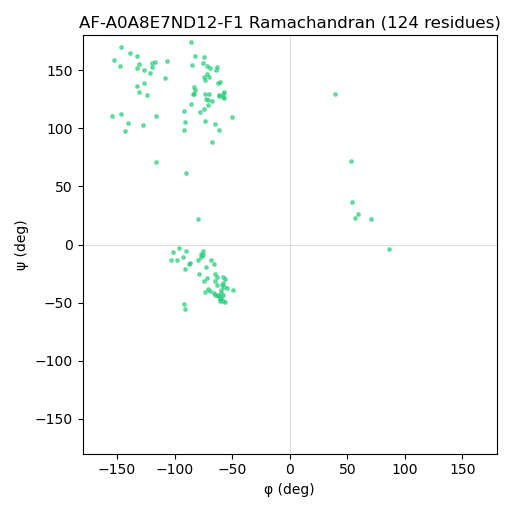 C 1
ATOM 830 O O . ILE A 1 108 ? 6.370 5.996 6.844 1.00 95.12 108 ILE A O 1
ATOM 834 N N . VAL A 1 109 ? 6.484 4.810 4.931 1.00 94.94 109 VAL A N 1
ATOM 835 C CA . VAL A 1 109 ? 7.611 5.546 4.349 1.00 94.94 109 VAL A CA 1
ATOM 836 C C . VAL A 1 109 ? 7.192 6.297 3.094 1.00 94.94 109 VAL A C 1
ATOM 838 O O . VAL A 1 109 ? 6.232 5.942 2.410 1.00 94.94 109 VAL A O 1
ATOM 841 N N . ARG A 1 110 ? 7.887 7.398 2.805 1.00 94.00 110 ARG A N 1
ATOM 842 C CA . ARG A 1 110 ? 7.617 8.192 1.602 1.00 94.00 110 ARG A CA 1
ATOM 843 C C . ARG A 1 110 ? 8.165 7.495 0.362 1.00 94.00 110 ARG A C 1
ATOM 845 O O . ARG A 1 110 ? 9.177 6.803 0.432 1.00 94.00 110 ARG A O 1
ATOM 852 N N . LYS A 1 111 ? 7.594 7.821 -0.803 1.00 92.06 111 LYS A N 1
ATOM 853 C CA . LYS A 1 111 ? 8.142 7.437 -2.118 1.00 92.06 111 LYS A CA 1
ATOM 854 C C . LYS A 1 111 ? 9.636 7.753 -2.262 1.00 92.06 111 LYS A C 1
ATOM 856 O O . LYS A 1 111 ? 10.370 6.969 -2.835 1.00 92.06 111 LYS A O 1
ATOM 861 N N . SER A 1 112 ? 10.093 8.888 -1.734 1.00 91.25 112 SER A N 1
ATOM 862 C CA . SER A 1 112 ? 11.494 9.328 -1.825 1.00 91.25 112 SER A CA 1
ATOM 863 C C . SER A 1 112 ? 12.463 8.581 -0.905 1.00 91.25 112 SER A C 1
ATOM 865 O O . SER A 1 112 ? 13.662 8.823 -0.982 1.00 91.25 112 SER A O 1
ATOM 867 N N . GLU A 1 113 ? 11.963 7.758 0.015 1.00 91.62 113 GLU A N 1
ATOM 868 C CA . GLU A 1 113 ? 12.776 7.018 0.990 1.00 91.62 113 GLU A CA 1
ATOM 869 C C . GLU A 1 113 ? 12.932 5.544 0.600 1.00 91.62 113 GLU A C 1
ATOM 871 O O . GLU A 1 113 ? 13.786 4.857 1.155 1.00 91.62 113 GLU A O 1
ATOM 876 N N . CYS A 1 114 ? 12.137 5.067 -0.361 1.00 92.06 114 CYS A N 1
ATOM 877 C CA . CYS A 1 114 ? 12.096 3.677 -0.777 1.00 92.06 114 CYS A CA 1
ATOM 878 C C . CYS A 1 114 ? 12.356 3.538 -2.280 1.00 92.06 114 CYS A C 1
ATOM 880 O O . CYS A 1 114 ? 11.713 4.195 -3.097 1.00 92.06 114 CYS A O 1
ATOM 882 N N . PHE A 1 115 ? 13.297 2.669 -2.641 1.00 91.62 115 PHE A N 1
ATOM 883 C CA . PHE A 1 115 ? 13.776 2.503 -4.009 1.00 91.62 115 PHE A CA 1
ATOM 884 C C . PHE A 1 115 ? 13.828 1.032 -4.381 1.00 91.62 115 PHE A C 1
ATOM 886 O O . PHE A 1 115 ? 14.014 0.169 -3.527 1.00 91.62 115 PHE A O 1
ATOM 893 N N . PHE A 1 116 ? 13.678 0.743 -5.669 1.00 91.62 116 PHE A N 1
ATOM 894 C CA . PHE A 1 116 ? 13.843 -0.616 -6.155 1.00 91.62 116 PHE A CA 1
ATOM 895 C C . PHE A 1 116 ? 15.330 -0.979 -6.192 1.00 91.62 116 PHE A C 1
ATOM 897 O O . PHE A 1 116 ? 16.105 -0.361 -6.921 1.00 91.62 116 PHE A O 1
ATOM 904 N N . ASN A 1 117 ? 15.724 -1.964 -5.390 1.00 92.06 117 ASN A N 1
ATOM 905 C CA . ASN A 1 117 ? 17.064 -2.523 -5.390 1.00 92.06 117 ASN A CA 1
ATOM 906 C C . ASN A 1 117 ? 17.109 -3.700 -6.370 1.00 92.06 117 ASN A C 1
ATOM 908 O O . ASN A 1 117 ? 16.605 -4.780 -6.067 1.00 92.06 117 ASN A O 1
ATOM 912 N N . THR A 1 118 ? 17.737 -3.488 -7.527 1.00 88.94 118 THR A N 1
ATOM 913 C CA . THR A 1 118 ? 17.856 -4.491 -8.596 1.00 88.94 118 THR A CA 1
ATOM 914 C C . THR A 1 118 ? 18.696 -5.707 -8.193 1.00 88.94 118 THR A C 1
ATOM 916 O O . THR A 1 118 ? 18.481 -6.788 -8.725 1.00 88.94 118 THR A O 1
ATOM 919 N N . GLU A 1 119 ? 19.621 -5.581 -7.236 1.00 90.31 119 GLU A N 1
ATOM 920 C CA . GLU A 1 119 ? 20.416 -6.722 -6.753 1.00 90.31 119 GLU A CA 1
ATOM 921 C C . GLU A 1 119 ? 19.592 -7.660 -5.861 1.00 90.31 119 GLU A C 1
ATOM 923 O O . GLU A 1 119 ? 19.831 -8.865 -5.823 1.00 90.31 119 GLU A O 1
ATOM 928 N N . ARG A 1 120 ? 18.619 -7.105 -5.128 1.00 90.06 120 ARG A N 1
ATOM 929 C CA . ARG A 1 120 ? 17.739 -7.849 -4.207 1.00 90.06 120 ARG A CA 1
ATOM 930 C C . ARG A 1 120 ? 16.354 -8.132 -4.773 1.00 90.06 120 ARG A C 1
ATOM 932 O O . ARG A 1 120 ? 15.575 -8.815 -4.108 1.00 90.06 120 ARG A O 1
ATOM 939 N N . ASP A 1 121 ? 16.056 -7.572 -5.939 1.00 90.25 121 ASP A N 1
ATOM 940 C CA . ASP A 1 121 ? 14.774 -7.655 -6.637 1.00 90.25 121 ASP A CA 1
ATOM 941 C C . ASP A 1 121 ? 13.577 -7.225 -5.762 1.00 90.25 121 ASP A C 1
ATOM 943 O O . ASP A 1 121 ? 12.500 -7.828 -5.734 1.00 90.25 121 ASP A O 1
ATOM 947 N N . LYS A 1 122 ? 13.812 -6.205 -4.926 1.00 92.19 122 LYS A N 1
ATOM 948 C CA . LYS A 1 122 ? 12.877 -5.736 -3.895 1.00 92.19 122 LYS A CA 1
ATOM 949 C C . LYS A 1 122 ? 12.999 -4.237 -3.674 1.00 92.19 122 LYS A C 1
ATOM 951 O O . LYS A 1 122 ? 14.067 -3.652 -3.825 1.00 92.19 122 LYS A O 1
ATOM 956 N N . PHE A 1 123 ? 11.908 -3.629 -3.223 1.00 93.56 123 PHE A N 1
ATOM 957 C CA . PHE A 1 123 ? 11.925 -2.267 -2.709 1.00 93.56 123 PHE A CA 1
ATOM 958 C C . PHE A 1 123 ? 12.595 -2.223 -1.336 1.00 93.56 123 PHE A C 1
ATOM 960 O O . PHE A 1 123 ? 12.193 -2.947 -0.424 1.00 93.56 123 PHE A O 1
ATOM 967 N N . THR A 1 124 ? 13.612 -1.381 -1.182 1.00 94.44 124 THR A N 1
ATOM 968 C CA . THR A 1 124 ? 14.359 -1.215 0.066 1.00 94.44 124 THR A CA 1
ATOM 969 C C . THR A 1 124 ? 14.485 0.257 0.426 1.00 94.44 124 THR A C 1
ATOM 971 O O . THR A 1 124 ? 14.418 1.135 -0.439 1.00 94.44 124 THR A O 1
ATOM 974 N N . LEU A 1 125 ? 14.664 0.540 1.711 1.00 92.94 125 LEU A N 1
ATOM 975 C CA . LEU A 1 125 ? 15.046 1.871 2.163 1.00 92.94 125 LEU A CA 1
ATOM 976 C C . LEU A 1 125 ? 16.432 2.243 1.625 1.00 92.94 125 LEU A C 1
ATOM 978 O O . LEU A 1 125 ? 17.254 1.365 1.351 1.00 92.94 125 LEU A O 1
ATOM 982 N N . LYS A 1 126 ? 16.638 3.544 1.425 1.00 83.81 126 LYS A N 1
ATOM 983 C CA . LYS A 1 126 ? 17.918 4.113 0.993 1.00 83.81 126 LYS A CA 1
ATOM 984 C C . LYS A 1 126 ? 18.973 4.096 2.094 1.00 83.81 126 LYS A C 1
ATOM 986 O O . LYS A 1 126 ? 18.592 4.297 3.268 1.00 83.81 126 LYS A O 1
#

pLDDT: mean 81.47, std 19.21, range [34.41, 96.5]

Radius of gyration: 22.59 Å; Cα contacts (8 Å, |Δi|>4): 183; chains: 1; bounding box: 49×60×59 Å